Protein AF-A0AA95HPX4-F1 (afdb_monomer_lite)

InterPro domains:
  IPR011004 Trimeric LpxA-like superfamily [SSF51161] (4-47)

pLDDT: mean 94.98, std 5.36, range [72.25, 98.56]

Secondary structure (DSSP, 8-state):
--TT--PPTT-EE-TT----S----SSEEEEETTEEEEEES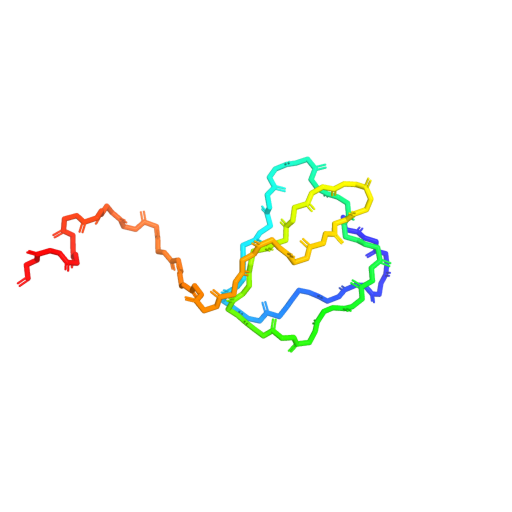----SS-GGGT--

Foldseek 3Di:
DDPPEDDDPQEAEDPPEDDPHYDDAHQFYWYDVPTDTPDHDHGDDPDDPVVVVD

Sequence (54 aa):
MGKNTKIPDDSIVGWGSIVTKVFHEPNIILAGIPAKIIKRGINWDRRYINKYLL

Structure (mmCIF, N/CA/C/O backbone):
data_AF-A0AA95HPX4-F1
#
_entry.id   AF-A0AA95HPX4-F1
#
loop_
_atom_site.group_PDB
_atom_site.id
_atom_site.type_symbol
_atom_site.label_atom_id
_atom_site.label_alt_id
_atom_site.label_comp_id
_atom_site.label_asym_id
_atom_site.label_entity_id
_atom_site.label_seq_id
_atom_site.pdbx_PDB_ins_code
_atom_site.Cartn_x
_atom_site.Cartn_y
_atom_site.Cartn_z
_atom_site.occupancy
_atom_site.B_iso_or_equiv
_atom_site.auth_seq_id
_atom_site.auth_comp_id
_atom_site.auth_asym_id
_atom_site.auth_atom_id
_atom_site.pdbx_PDB_model_num
ATOM 1 N N . MET A 1 1 ? 0.287 -3.474 9.260 1.00 75.06 1 MET A N 1
ATOM 2 C CA . MET A 1 1 ? -1.071 -3.877 8.827 1.00 75.06 1 MET A CA 1
ATOM 3 C C . MET A 1 1 ? -1.914 -4.109 10.065 1.00 75.06 1 MET A C 1
ATOM 5 O O . MET A 1 1 ? -1.424 -4.761 10.981 1.00 75.06 1 MET A O 1
ATOM 9 N N . GLY A 1 2 ? -3.113 -3.529 10.132 1.00 82.38 2 GLY A N 1
ATOM 10 C CA . GLY A 1 2 ? -4.052 -3.785 11.228 1.00 82.38 2 GLY A CA 1
ATOM 11 C C . GLY A 1 2 ? -4.654 -5.196 11.171 1.00 82.38 2 GLY A C 1
ATOM 12 O O . GLY A 1 2 ? -4.532 -5.898 10.169 1.00 82.38 2 GLY A O 1
ATOM 13 N N . LYS A 1 3 ? -5.331 -5.623 12.244 1.00 86.19 3 LYS A N 1
ATOM 14 C CA . LYS A 1 3 ? -6.156 -6.845 12.203 1.00 86.19 3 LYS A CA 1
ATOM 15 C C . LYS A 1 3 ? -7.333 -6.625 11.242 1.00 86.19 3 LYS A C 1
ATOM 17 O O . LYS A 1 3 ? -7.846 -5.512 11.159 1.00 86.19 3 LYS A O 1
ATOM 22 N N . ASN A 1 4 ? -7.762 -7.674 10.539 1.00 89.81 4 ASN A N 1
ATOM 23 C CA . ASN A 1 4 ? -8.878 -7.640 9.579 1.00 89.81 4 ASN A CA 1
ATOM 24 C C . ASN A 1 4 ? -8.713 -6.640 8.418 1.00 89.81 4 ASN A C 1
ATOM 26 O O . ASN A 1 4 ? -9.699 -6.208 7.826 1.00 89.81 4 ASN A O 1
ATOM 30 N N . THR A 1 5 ? -7.480 -6.272 8.059 1.00 92.12 5 THR A N 1
ATOM 31 C CA . THR A 1 5 ? -7.218 -5.476 6.852 1.00 92.12 5 THR A CA 1
ATOM 32 C C . THR A 1 5 ? -6.875 -6.381 5.679 1.00 92.12 5 THR A C 1
ATOM 34 O O . THR A 1 5 ? -6.101 -7.324 5.840 1.00 92.12 5 THR A O 1
ATOM 37 N N . LYS A 1 6 ? -7.390 -6.056 4.492 1.00 94.12 6 LYS A N 1
ATOM 38 C CA . LYS A 1 6 ? -7.061 -6.734 3.234 1.00 94.12 6 LYS A CA 1
ATOM 39 C C . LYS A 1 6 ? -6.422 -5.733 2.278 1.00 94.12 6 LYS A C 1
ATOM 41 O O . LYS A 1 6 ? -6.945 -4.628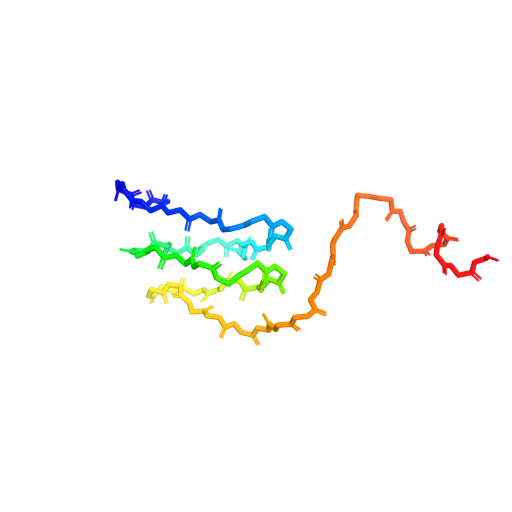 2.118 1.00 94.12 6 LYS A O 1
ATOM 46 N N . ILE A 1 7 ? -5.315 -6.140 1.666 1.00 95.75 7 ILE A N 1
ATOM 47 C CA . ILE A 1 7 ? -4.749 -5.478 0.490 1.00 95.75 7 ILE A CA 1
ATOM 48 C C . ILE A 1 7 ? -5.231 -6.284 -0.726 1.00 95.75 7 ILE A C 1
ATOM 50 O O . ILE A 1 7 ? -5.116 -7.511 -0.695 1.00 95.75 7 ILE A O 1
ATOM 54 N N . PRO A 1 8 ? -5.823 -5.639 -1.738 1.00 96.38 8 PRO A N 1
ATOM 55 C CA . PRO A 1 8 ? -6.284 -6.308 -2.946 1.00 96.38 8 PRO A CA 1
ATOM 56 C C . PRO A 1 8 ? -5.106 -6.671 -3.861 1.00 96.38 8 PRO A C 1
ATOM 58 O O . PRO A 1 8 ? -3.988 -6.187 -3.677 1.00 96.38 8 PRO A O 1
ATOM 61 N N . ASP A 1 9 ? -5.356 -7.542 -4.834 1.00 97.81 9 ASP A N 1
ATOM 62 C CA . ASP A 1 9 ? -4.309 -8.068 -5.709 1.00 97.81 9 ASP A CA 1
ATOM 63 C C . ASP A 1 9 ? -3.608 -6.962 -6.514 1.00 97.81 9 ASP A C 1
ATOM 65 O O . ASP A 1 9 ? -4.136 -5.861 -6.714 1.00 97.81 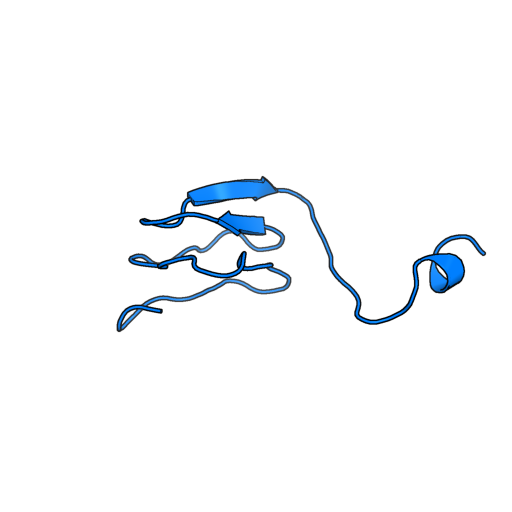9 ASP A O 1
ATOM 69 N N . ASP A 1 10 ? -2.377 -7.263 -6.936 1.00 97.94 10 ASP A N 1
ATOM 70 C CA . ASP A 1 10 ? -1.535 -6.389 -7.761 1.00 97.94 10 ASP A CA 1
ATOM 71 C C . ASP A 1 10 ? -1.389 -4.953 -7.219 1.00 97.94 10 ASP A C 1
ATOM 73 O O . ASP A 1 10 ? -1.367 -3.967 -7.949 1.00 97.94 10 ASP A O 1
ATOM 77 N N . SER A 1 11 ? -1.325 -4.824 -5.894 1.00 97.94 11 SER A N 1
ATOM 78 C CA . SER A 1 11 ? -1.242 -3.533 -5.213 1.00 97.94 11 SER A CA 1
ATOM 79 C C . SER A 1 11 ? 0.099 -3.345 -4.511 1.00 97.94 11 SER A C 1
ATOM 81 O O . SER A 1 11 ? 0.709 -4.296 -4.021 1.00 97.94 11 SER A O 1
ATOM 83 N N . ILE A 1 12 ? 0.546 -2.093 -4.420 1.00 98.06 12 ILE A N 1
ATOM 84 C CA . ILE A 1 12 ? 1.806 -1.704 -3.776 1.00 98.06 12 ILE A CA 1
ATOM 85 C C . ILE A 1 12 ? 1.491 -0.977 -2.469 1.00 98.06 12 ILE A C 1
ATOM 87 O O . ILE A 1 12 ? 0.677 -0.054 -2.444 1.00 98.06 12 ILE A O 1
ATOM 91 N N . VAL A 1 13 ? 2.176 -1.338 -1.382 1.00 97.94 13 VAL A N 1
AT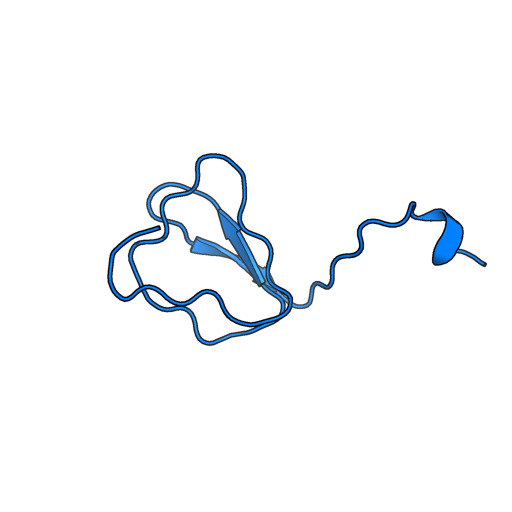OM 92 C CA . VAL A 1 13 ? 2.134 -0.582 -0.122 1.00 97.94 13 VAL A CA 1
ATOM 93 C C . VAL A 1 13 ? 3.469 0.113 0.092 1.00 97.94 13 VAL A C 1
ATOM 95 O O . VAL A 1 13 ? 4.510 -0.535 0.167 1.00 97.94 13 VAL A O 1
ATOM 98 N N . GLY A 1 14 ? 3.434 1.439 0.197 1.00 97.75 14 GLY A N 1
ATOM 99 C CA . GLY A 1 14 ? 4.612 2.253 0.464 1.00 97.75 14 GLY A CA 1
ATOM 100 C C . GLY A 1 14 ? 5.213 1.946 1.834 1.00 97.75 14 GLY A C 1
ATOM 101 O O . GLY A 1 14 ? 4.492 1.704 2.809 1.00 97.75 14 GLY A O 1
ATOM 102 N N . TRP A 1 15 ? 6.540 1.988 1.918 1.00 97.69 15 TRP A N 1
ATOM 103 C CA . TRP A 1 15 ? 7.263 1.767 3.167 1.00 97.69 15 TRP A CA 1
ATOM 104 C C . TRP A 1 15 ? 6.806 2.741 4.267 1.00 97.69 15 TRP A C 1
ATOM 106 O O . TRP A 1 15 ? 6.512 3.905 3.999 1.00 97.69 15 TRP A O 1
ATOM 116 N N . GLY A 1 16 ? 6.692 2.244 5.502 1.00 96.50 16 GLY A N 1
ATOM 117 C CA . GLY A 1 16 ? 6.212 3.019 6.653 1.00 96.50 16 GLY A CA 1
ATOM 118 C C . GLY A 1 16 ? 4.691 3.233 6.724 1.00 96.50 16 GLY A C 1
ATOM 119 O O . GLY A 1 16 ? 4.213 3.854 7.668 1.00 96.50 16 GLY A O 1
ATOM 120 N N . SER A 1 17 ? 3.902 2.718 5.777 1.00 97.88 17 SER A N 1
ATOM 121 C CA . SER A 1 17 ? 2.448 2.939 5.772 1.00 97.88 17 SER A CA 1
ATOM 122 C C . SER A 1 17 ? 1.700 2.088 6.803 1.00 97.88 17 SER A C 1
ATOM 124 O O . SER A 1 17 ? 1.997 0.906 6.996 1.00 97.88 17 SER A O 1
ATOM 126 N N . ILE A 1 18 ? 0.645 2.653 7.402 1.00 97.19 18 ILE A N 1
ATOM 127 C CA . ILE A 1 18 ? -0.256 1.932 8.314 1.00 97.19 18 ILE A CA 1
ATOM 128 C C . ILE A 1 18 ? -1.628 1.776 7.658 1.00 97.19 18 ILE A C 1
ATOM 130 O O . ILE A 1 18 ? -2.449 2.692 7.634 1.00 97.19 18 ILE A O 1
ATOM 134 N N . VAL A 1 19 ? -1.881 0.576 7.136 1.00 97.00 19 VAL A N 1
ATOM 135 C CA . VAL A 1 19 ? -3.192 0.167 6.617 1.00 97.00 19 VAL A CA 1
ATOM 136 C C . VAL A 1 19 ? -4.111 -0.152 7.795 1.00 97.00 19 VAL A C 1
ATOM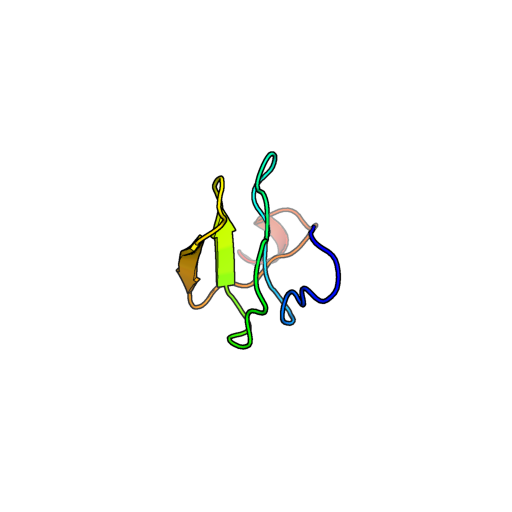 138 O O . VAL A 1 19 ? -3.843 -1.087 8.553 1.00 97.00 19 VAL A O 1
ATOM 141 N N . THR A 1 20 ? -5.172 0.641 7.947 1.00 96.44 20 THR A N 1
ATOM 142 C CA . THR A 1 20 ? -6.140 0.555 9.056 1.00 96.44 20 THR A CA 1
ATOM 143 C C . THR A 1 20 ? -7.523 0.059 8.634 1.00 96.44 20 THR A C 1
ATOM 145 O O . THR A 1 20 ? -8.371 -0.166 9.491 1.00 96.44 20 THR A O 1
ATOM 148 N N . LYS A 1 21 ? -7.770 -0.115 7.331 1.00 94.31 21 LYS A N 1
ATOM 149 C CA . LYS A 1 21 ? -9.060 -0.549 6.779 1.00 94.31 21 LYS A CA 1
ATOM 150 C C . LYS A 1 21 ? -8.878 -1.487 5.590 1.00 94.31 21 LYS A C 1
ATOM 152 O O . LYS A 1 21 ? -7.779 -1.618 5.055 1.00 94.31 21 LYS A O 1
ATOM 157 N N . VAL A 1 22 ? -9.969 -2.125 5.187 1.00 96.44 22 VAL A N 1
ATOM 158 C CA . VAL A 1 22 ? -10.034 -2.974 3.996 1.00 96.44 22 VAL A CA 1
ATOM 159 C C . VAL A 1 22 ? -10.067 -2.104 2.738 1.00 96.44 22 VAL A C 1
ATOM 161 O O . VAL A 1 22 ? -10.812 -1.124 2.674 1.00 96.44 22 VAL A O 1
ATOM 164 N N . PHE A 1 23 ? -9.268 -2.477 1.739 1.00 96.56 23 PHE A N 1
ATOM 165 C CA . PHE A 1 23 ? -9.349 -1.940 0.384 1.00 96.56 23 PHE A CA 1
ATOM 166 C C . PHE A 1 23 ? -9.789 -3.057 -0.568 1.00 96.56 23 PHE A C 1
ATOM 168 O O . PHE A 1 23 ? -9.303 -4.184 -0.473 1.00 96.56 23 PHE A O 1
ATOM 175 N N . HIS A 1 24 ? -10.733 -2.748 -1.459 1.00 96.94 24 HIS A N 1
ATOM 176 C CA . HIS A 1 24 ? -11.316 -3.717 -2.398 1.00 96.94 24 HIS A CA 1
ATOM 177 C C . HIS A 1 24 ? -10.892 -3.484 -3.853 1.00 96.94 24 HIS A C 1
ATOM 179 O O . HIS A 1 24 ? -11.037 -4.383 -4.670 1.00 96.94 24 HIS A O 1
ATOM 185 N N . GLU A 1 25 ? -10.379 -2.295 -4.171 1.00 97.00 25 GLU A N 1
ATOM 186 C CA . GLU A 1 25 ? -9.952 -1.908 -5.518 1.00 97.00 25 GLU A CA 1
ATOM 187 C C . GLU A 1 25 ? -8.540 -2.458 -5.796 1.00 97.00 25 GLU A C 1
ATOM 189 O O . GLU A 1 25 ? -7.620 -2.019 -5.109 1.00 97.00 25 GLU A O 1
ATOM 194 N N . PRO A 1 26 ? -8.341 -3.408 -6.731 1.00 98.12 26 PRO A N 1
ATOM 195 C CA . PRO A 1 26 ? -7.009 -3.912 -7.082 1.00 98.12 26 PRO A CA 1
ATOM 196 C C . PRO A 1 26 ? -6.199 -2.867 -7.860 1.00 98.12 26 PRO A C 1
ATOM 198 O O . PRO A 1 26 ? -6.723 -1.812 -8.220 1.00 98.12 26 PRO A O 1
ATOM 201 N N . ASN A 1 27 ? -4.926 -3.160 -8.153 1.00 98.56 27 ASN A N 1
ATOM 202 C CA . ASN A 1 27 ? -4.086 -2.304 -9.005 1.00 98.56 27 ASN A CA 1
ATOM 203 C C . ASN A 1 27 ? -3.869 -0.887 -8.432 1.00 98.56 27 ASN A C 1
ATOM 205 O O . ASN A 1 27 ? -3.870 0.110 -9.169 1.00 98.56 27 ASN A O 1
ATOM 209 N N . ILE A 1 28 ? -3.701 -0.778 -7.108 1.00 98.56 28 ILE A N 1
ATOM 210 C CA . ILE A 1 28 ? -3.573 0.499 -6.385 1.00 98.56 28 ILE A CA 1
ATOM 211 C C . ILE A 1 28 ? -2.233 0.650 -5.660 1.00 98.56 28 ILE A C 1
ATOM 213 O O . ILE A 1 28 ? -1.593 -0.323 -5.264 1.00 98.56 28 ILE A O 1
ATOM 217 N N . ILE A 1 29 ? -1.838 1.902 -5.409 1.00 98.50 29 ILE A N 1
ATOM 218 C CA . ILE A 1 29 ? -0.755 2.238 -4.475 1.00 98.50 29 ILE A CA 1
ATOM 219 C C . ILE A 1 29 ? -1.347 2.818 -3.193 1.00 98.50 29 ILE A C 1
ATOM 221 O O . ILE A 1 29 ? -2.064 3.822 -3.232 1.00 98.50 29 ILE A O 1
ATOM 225 N N . LEU A 1 30 ? -1.003 2.212 -2.057 1.00 98.31 30 LEU A N 1
ATOM 226 C CA . LEU A 1 30 ? -1.353 2.669 -0.716 1.00 98.31 30 LEU A CA 1
ATOM 227 C C . LEU A 1 30 ? -0.144 3.316 -0.037 1.00 98.31 30 LEU A C 1
ATOM 229 O O . LEU A 1 30 ? 0.912 2.692 0.052 1.00 98.31 30 LEU A O 1
ATOM 233 N N . ALA A 1 31 ? -0.300 4.531 0.492 1.00 98.25 31 ALA A N 1
ATOM 234 C CA . ALA A 1 31 ? 0.759 5.199 1.250 1.00 98.25 31 ALA A CA 1
ATOM 235 C C . ALA A 1 31 ? 0.230 6.034 2.426 1.00 98.25 31 ALA A C 1
ATOM 237 O O . ALA A 1 31 ? -0.891 6.547 2.378 1.00 98.25 31 ALA A O 1
ATOM 238 N N . GLY A 1 32 ? 1.060 6.191 3.462 1.00 97.88 32 GLY A N 1
ATOM 239 C CA . GLY A 1 32 ? 0.838 7.106 4.586 1.00 97.88 32 GLY A CA 1
ATOM 240 C C . GLY A 1 32 ? 0.296 6.458 5.864 1.00 97.88 32 GLY A C 1
ATOM 241 O O . GLY A 1 32 ? 0.126 5.240 5.966 1.00 97.88 32 GLY A O 1
ATOM 242 N N . ILE A 1 33 ? 0.036 7.304 6.862 1.00 97.19 33 ILE A N 1
ATOM 243 C CA . ILE A 1 33 ? -0.469 6.929 8.188 1.00 97.19 33 ILE A CA 1
ATOM 244 C C . ILE A 1 33 ? -1.639 7.869 8.551 1.00 97.19 33 ILE A C 1
ATOM 246 O O . ILE A 1 33 ? -1.386 9.023 8.887 1.00 97.19 33 ILE A O 1
ATOM 250 N N . PRO A 1 34 ? -2.913 7.426 8.487 1.00 96.19 34 PRO A N 1
ATOM 251 C CA . PRO A 1 34 ? -3.373 6.153 7.930 1.00 96.19 34 PRO A CA 1
ATOM 252 C C . PRO A 1 34 ? -3.196 6.099 6.405 1.00 96.19 34 PRO A C 1
ATOM 254 O O . PRO A 1 34 ? -3.253 7.124 5.722 1.00 96.19 34 PRO A O 1
ATOM 257 N N . ALA A 1 35 ? -3.013 4.892 5.868 1.00 97.94 35 ALA A N 1
ATOM 258 C CA . ALA A 1 35 ? -2.782 4.687 4.443 1.00 97.94 35 ALA A CA 1
ATOM 259 C C . ALA A 1 35 ? -3.997 5.095 3.589 1.00 97.94 35 ALA A C 1
ATOM 261 O O . ALA A 1 35 ? -5.147 4.790 3.925 1.00 97.94 35 ALA A O 1
ATOM 262 N N . LYS A 1 36 ? -3.736 5.751 2.454 1.00 97.81 36 LYS A N 1
ATOM 263 C CA . LYS A 1 36 ? -4.734 6.152 1.447 1.00 97.81 36 LYS A CA 1
ATOM 264 C C . LYS A 1 36 ? -4.307 5.683 0.057 1.00 97.81 36 LYS A C 1
ATOM 266 O O . LYS A 1 36 ? -3.122 5.463 -0.179 1.00 97.81 36 LYS A O 1
ATOM 271 N N . ILE A 1 37 ? -5.272 5.567 -0.859 1.00 98.12 37 ILE A N 1
ATOM 2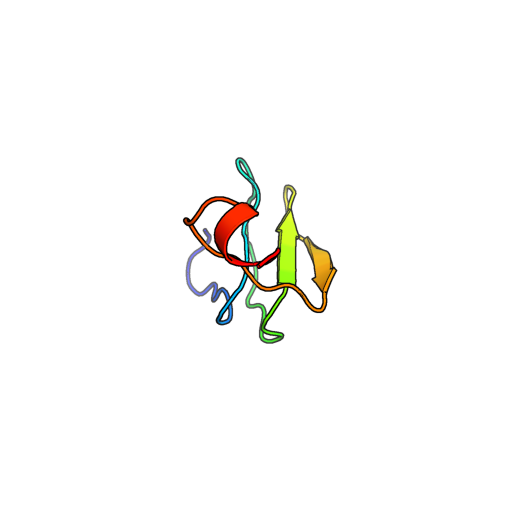72 C CA . ILE A 1 37 ? -4.990 5.335 -2.281 1.00 98.12 37 ILE A CA 1
ATOM 273 C C . ILE A 1 37 ? -4.361 6.608 -2.849 1.00 98.12 37 ILE A C 1
ATOM 275 O O . ILE A 1 37 ? -5.019 7.647 -2.873 1.00 98.12 37 ILE A O 1
ATOM 279 N N . ILE A 1 38 ? -3.110 6.522 -3.302 1.00 98.19 38 ILE A N 1
ATOM 280 C CA . ILE A 1 38 ? -2.394 7.642 -3.937 1.00 98.19 38 ILE A CA 1
ATOM 281 C C . ILE A 1 38 ? -2.298 7.499 -5.459 1.00 98.19 38 ILE A C 1
ATOM 283 O O . ILE A 1 38 ? -2.068 8.484 -6.154 1.00 98.19 38 ILE A O 1
ATOM 287 N N . LYS A 1 39 ? -2.479 6.283 -5.990 1.00 98.38 39 LYS A N 1
ATOM 288 C CA . LYS A 1 39 ? -2.480 6.004 -7.430 1.00 98.38 39 LYS A CA 1
ATOM 289 C C . LYS A 1 39 ? -3.308 4.756 -7.742 1.00 98.38 39 LYS A C 1
ATOM 291 O O . LYS A 1 39 ? -3.375 3.849 -6.916 1.00 98.38 39 LYS A O 1
ATOM 296 N N . ARG A 1 40 ? -3.921 4.742 -8.926 1.00 98.44 40 ARG A N 1
ATOM 297 C CA . ARG A 1 40 ? -4.742 3.656 -9.488 1.00 98.44 40 ARG A CA 1
ATOM 298 C C . ARG A 1 40 ? -4.199 3.232 -10.847 1.00 98.44 40 ARG A C 1
ATOM 300 O O . ARG A 1 40 ? -3.463 4.006 -11.461 1.00 98.44 40 ARG A O 1
ATOM 307 N N . GLY A 1 41 ? -4.604 2.052 -11.312 1.00 97.94 41 GLY A N 1
ATOM 308 C CA . GLY A 1 41 ? -4.248 1.545 -12.636 1.00 97.94 41 GLY A CA 1
ATOM 309 C C . GLY A 1 41 ? -2.756 1.257 -12.756 1.00 97.94 41 GLY A C 1
ATOM 310 O O . GLY A 1 41 ? -2.129 1.653 -13.736 1.00 97.94 41 GLY A O 1
ATOM 311 N N . ILE A 1 42 ? -2.175 0.647 -11.721 1.00 97.56 42 ILE A N 1
ATOM 312 C CA . ILE A 1 42 ? -0.773 0.226 -11.729 1.00 97.56 42 ILE A CA 1
ATOM 313 C C . ILE A 1 42 ? -0.647 -1.292 -11.820 1.00 97.56 42 ILE A C 1
ATOM 315 O O . ILE A 1 42 ? -1.588 -2.029 -11.547 1.00 97.56 42 ILE A O 1
ATOM 319 N N . ASN A 1 43 ? 0.550 -1.730 -12.182 1.00 96.81 43 ASN A N 1
ATOM 320 C CA . ASN A 1 43 ? 1.030 -3.097 -12.043 1.00 96.81 43 ASN A CA 1
ATOM 321 C C . ASN A 1 43 ? 2.468 -3.014 -11.511 1.00 96.81 43 ASN A C 1
ATOM 323 O O . ASN A 1 43 ? 3.089 -1.942 -11.578 1.00 96.81 43 ASN A O 1
ATOM 327 N N . TRP A 1 44 ? 3.004 -4.100 -10.964 1.00 95.50 44 TRP A N 1
ATOM 328 C CA . TRP A 1 44 ? 4.394 -4.131 -10.524 1.00 95.50 44 TRP A CA 1
ATOM 329 C C . TRP A 1 44 ? 5.093 -5.435 -10.881 1.00 95.50 44 TRP A C 1
ATOM 331 O O . TRP A 1 44 ? 4.514 -6.517 -10.877 1.00 95.50 44 TRP A O 1
ATOM 341 N N . ASP A 1 45 ? 6.394 -5.321 -11.134 1.00 95.50 45 ASP A N 1
ATOM 342 C CA . ASP A 1 45 ? 7.264 -6.454 -11.401 1.00 95.50 45 ASP A CA 1
ATOM 343 C C . ASP A 1 45 ? 8.616 -6.254 -10.713 1.00 95.50 45 ASP A C 1
ATOM 345 O O . ASP A 1 45 ? 9.092 -5.132 -10.545 1.00 95.50 45 ASP A O 1
ATOM 349 N N . ARG A 1 46 ? 9.239 -7.362 -10.309 1.00 95.75 46 ARG A N 1
ATOM 350 C CA . ARG A 1 46 ? 10.587 -7.400 -9.732 1.00 95.75 46 ARG A CA 1
ATOM 351 C C . ARG A 1 46 ? 11.694 -7.268 -10.781 1.00 95.75 46 ARG A C 1
ATOM 353 O O . ARG A 1 46 ? 12.831 -6.967 -10.428 1.00 95.75 46 ARG A O 1
ATOM 360 N N . ARG A 1 47 ? 11.402 -7.559 -12.049 1.00 95.81 47 ARG A N 1
ATOM 361 C CA . ARG A 1 47 ? 12.334 -7.464 -13.175 1.00 95.81 47 ARG A CA 1
ATOM 362 C C . ARG A 1 47 ? 12.667 -6.004 -13.475 1.00 95.81 47 ARG A C 1
ATOM 364 O O . ARG A 1 47 ? 11.843 -5.111 -13.307 1.00 95.81 47 ARG A O 1
ATOM 371 N N . TYR A 1 48 ? 13.871 -5.776 -13.995 1.00 92.94 48 TYR A N 1
ATOM 372 C CA . TYR A 1 48 ? 14.271 -4.463 -14.495 1.00 92.94 48 TYR A CA 1
ATOM 373 C C . TYR A 1 48 ? 13.412 -4.026 -15.683 1.00 92.94 48 TYR A C 1
ATOM 375 O O . TYR A 1 48 ? 13.004 -4.850 -16.506 1.00 92.94 48 TYR A O 1
ATOM 383 N N . ILE A 1 49 ? 13.233 -2.710 -15.811 1.00 91.44 49 ILE A N 1
ATOM 384 C CA . ILE A 1 49 ? 12.397 -2.078 -16.839 1.00 91.44 49 ILE A CA 1
ATOM 385 C C . ILE A 1 49 ? 12.744 -2.512 -18.270 1.00 91.44 49 ILE A C 1
ATOM 387 O O . ILE A 1 49 ? 11.856 -2.624 -19.106 1.00 91.44 49 ILE A O 1
ATOM 391 N N . ASN A 1 50 ? 14.004 -2.864 -18.542 1.00 94.06 50 ASN A N 1
ATOM 392 C CA . ASN A 1 50 ? 14.454 -3.336 -19.856 1.00 94.06 50 ASN A CA 1
ATOM 393 C C . ASN A 1 50 ? 13.695 -4.578 -20.359 1.00 94.06 50 ASN A C 1
ATOM 395 O O . ASN A 1 50 ? 13.676 -4.826 -21.556 1.00 94.06 50 ASN A O 1
ATOM 399 N N . LYS A 1 51 ? 13.056 -5.359 -19.476 1.00 91.69 51 LYS A N 1
ATOM 400 C CA . LYS A 1 51 ? 12.197 -6.489 -19.871 1.00 91.69 51 LYS A CA 1
ATOM 401 C C . LYS A 1 51 ? 10.868 -6.072 -20.516 1.00 91.69 51 LYS A C 1
ATOM 403 O O . LYS A 1 51 ? 10.189 -6.941 -21.044 1.00 91.69 51 LYS A O 1
ATOM 408 N N . TYR A 1 52 ? 10.513 -4.792 -20.447 1.00 88.62 52 TYR A N 1
ATOM 409 C CA . TYR A 1 52 ? 9.251 -4.224 -20.931 1.00 88.62 52 TYR A CA 1
ATOM 410 C C . TYR A 1 52 ? 9.421 -3.237 -22.089 1.00 88.62 52 TYR A C 1
ATOM 412 O O . TYR A 1 52 ? 8.433 -2.772 -22.645 1.00 88.62 52 TYR A O 1
ATOM 420 N N . LEU A 1 53 ? 10.664 -2.871 -22.401 1.00 89.19 53 LEU A N 1
ATOM 421 C CA . LEU A 1 53 ? 11.011 -1.882 -23.425 1.00 89.19 53 LEU A CA 1
ATOM 422 C C . LEU A 1 53 ? 11.501 -2.530 -24.732 1.00 89.19 53 LEU A C 1
ATOM 424 O O . LEU A 1 53 ? 11.936 -1.818 -25.633 1.00 89.19 53 LEU A O 1
ATOM 428 N N . LEU A 1 54 ? 11.460 -3.862 -24.806 1.00 72.25 54 LEU A N 1
ATOM 429 C CA . LEU A 1 54 ? 11.789 -4.691 -25.966 1.00 72.25 54 LEU A CA 1
ATOM 430 C C . LEU A 1 54 ? 10.524 -5.421 -26.414 1.00 72.25 54 LEU A C 1
ATOM 432 O O . LEU A 1 54 ? 10.335 -5.539 -27.641 1.00 72.25 54 LEU A O 1
#

Organism: NCBI:txid357276

Radius of gyration: 12.59 Å; chains: 1; bounding box: 26×16×38 Å